Protein AF-A0A9D6XEG1-F1 (afdb_monomer_lite)

pLDDT: mean 77.35, std 17.51, range [43.06, 94.5]

Secondary structure (DSSP, 8-state):
--------------------HHHHHHHHHHHHHHHHHH-TTS-HHHHHHHHHHHHHHHHHTT--

Radius of gyration: 21.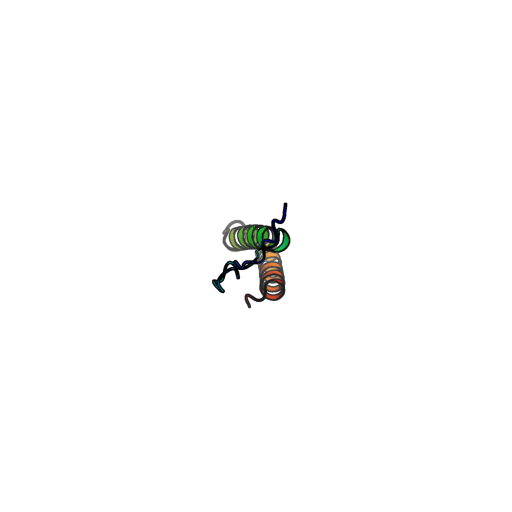23 Å; chains: 1; bounding box: 56×27×53 Å

Sequence (64 aa):
MAYTTKNDEASKPGDAPRYTCSDYRAEMLLASLRKRRSDPSTSDQDRKIAEMEIERLEREMGLS

Structure (mmCIF, N/CA/C/O backbone):
data_AF-A0A9D6XEG1-F1
#
_entry.id   AF-A0A9D6XEG1-F1
#
loop_
_atom_site.group_PDB
_atom_site.id
_atom_site.type_symbol
_atom_site.label_atom_id
_atom_site.label_alt_id
_atom_site.label_comp_id
_atom_site.label_asym_id
_atom_site.label_entity_id
_atom_site.label_seq_id
_atom_site.pdbx_PDB_ins_code
_atom_site.Cartn_x
_atom_site.Cartn_y
_atom_site.Cartn_z
_atom_site.occupancy
_atom_site.B_iso_or_equiv
_atom_site.auth_seq_id
_atom_site.auth_comp_id
_atom_site.auth_asym_id
_atom_site.auth_atom_id
_atom_site.pdbx_PDB_model_num
ATOM 1 N N . MET A 1 1 ? 48.307 -14.791 -37.313 1.00 43.06 1 MET A N 1
ATOM 2 C CA . MET A 1 1 ? 47.435 -15.686 -36.527 1.00 43.06 1 MET A CA 1
ATOM 3 C C . MET A 1 1 ? 46.091 -15.006 -36.387 1.00 43.06 1 MET A C 1
ATOM 5 O O . MET A 1 1 ? 46.019 -13.924 -35.823 1.00 43.06 1 MET A O 1
ATOM 9 N N . ALA A 1 2 ? 45.080 -15.589 -37.022 1.00 51.44 2 ALA A N 1
ATOM 10 C CA . ALA A 1 2 ? 43.692 -15.183 -36.908 1.00 51.44 2 ALA A CA 1
ATOM 11 C C . ALA A 1 2 ? 43.111 -15.742 -35.610 1.00 51.44 2 ALA A C 1
ATOM 13 O O . ALA A 1 2 ? 43.358 -16.907 -35.325 1.00 51.44 2 ALA A O 1
ATOM 14 N N . TYR A 1 3 ? 42.295 -14.950 -34.916 1.00 45.22 3 TYR A N 1
ATOM 15 C CA . TYR A 1 3 ? 41.093 -15.460 -34.261 1.00 45.22 3 TYR A CA 1
ATOM 16 C C . TYR A 1 3 ? 39.983 -14.427 -34.436 1.00 45.22 3 TYR A C 1
ATOM 18 O O . TYR A 1 3 ? 39.852 -13.464 -33.689 1.00 45.22 3 TYR A O 1
ATOM 26 N N . THR A 1 4 ? 39.210 -14.620 -35.498 1.00 67.94 4 THR A N 1
ATOM 27 C CA . THR A 1 4 ? 37.807 -14.224 -35.543 1.00 67.94 4 THR A CA 1
ATOM 28 C C . THR A 1 4 ? 37.022 -15.136 -34.610 1.00 67.94 4 THR A C 1
ATOM 30 O O . THR A 1 4 ? 37.024 -16.348 -34.813 1.00 67.94 4 THR A O 1
ATOM 33 N N . THR A 1 5 ? 36.280 -14.560 -33.674 1.00 58.19 5 THR A N 1
ATOM 34 C CA . THR A 1 5 ? 35.117 -15.207 -33.057 1.00 58.19 5 THR A CA 1
ATOM 35 C C . THR A 1 5 ? 33.908 -14.303 -33.261 1.00 58.19 5 THR A C 1
ATOM 37 O O . THR A 1 5 ? 33.617 -13.404 -32.481 1.00 58.19 5 THR A O 1
ATOM 40 N N . LYS A 1 6 ? 33.218 -14.542 -34.381 1.00 62.53 6 LYS A N 1
ATOM 41 C CA . LYS A 1 6 ? 31.754 -14.500 -34.388 1.00 62.53 6 LYS A CA 1
ATOM 42 C C . LYS A 1 6 ? 31.268 -15.708 -33.581 1.00 62.53 6 LYS A C 1
ATOM 44 O O . LYS A 1 6 ? 31.953 -16.730 -33.622 1.00 62.53 6 LYS A O 1
ATOM 49 N N . ASN A 1 7 ? 30.146 -15.543 -32.885 1.00 56.44 7 ASN A N 1
ATOM 50 C CA . ASN A 1 7 ? 29.149 -16.536 -32.444 1.00 56.44 7 ASN A CA 1
ATOM 51 C C . ASN A 1 7 ? 28.619 -16.073 -31.079 1.00 56.44 7 ASN A C 1
ATOM 53 O O . ASN A 1 7 ? 29.359 -16.003 -30.105 1.00 56.44 7 ASN A O 1
ATOM 57 N N . ASP A 1 8 ? 27.434 -15.470 -31.058 1.00 55.03 8 ASP A N 1
ATOM 58 C CA . ASP A 1 8 ? 26.157 -16.195 -30.950 1.00 55.03 8 ASP A CA 1
ATOM 59 C C . ASP A 1 8 ? 25.969 -16.756 -29.542 1.00 55.03 8 ASP A C 1
ATOM 61 O O . ASP A 1 8 ? 26.188 -17.935 -29.304 1.00 55.03 8 ASP A O 1
ATOM 65 N N . GLU A 1 9 ? 25.485 -15.914 -28.631 1.00 49.56 9 GLU A N 1
ATOM 66 C CA . GLU A 1 9 ? 24.502 -16.360 -27.646 1.00 49.56 9 GLU A CA 1
ATOM 67 C C . GLU A 1 9 ? 23.417 -15.289 -27.564 1.00 49.56 9 GLU A C 1
ATOM 69 O O . GLU A 1 9 ? 23.462 -14.341 -26.781 1.00 49.56 9 GLU A O 1
ATOM 74 N N . ALA A 1 10 ? 22.437 -15.427 -28.457 1.00 54.56 10 ALA A N 1
ATOM 75 C CA . ALA A 1 10 ? 21.123 -14.849 -28.270 1.00 54.56 10 ALA A CA 1
ATOM 76 C C . ALA A 1 10 ? 20.598 -15.319 -26.905 1.00 54.56 10 ALA A C 1
ATOM 78 O O . ALA A 1 10 ? 20.195 -16.474 -26.748 1.00 54.56 10 ALA A O 1
ATOM 79 N N . SER A 1 11 ? 20.639 -14.432 -25.908 1.00 47.12 11 SER A N 1
ATOM 80 C CA . SER A 1 11 ? 19.955 -14.644 -24.638 1.00 47.12 11 SER A CA 1
ATOM 81 C C . SER A 1 11 ? 18.499 -14.983 -24.940 1.00 47.12 11 SER A C 1
ATOM 83 O O . SER A 1 11 ? 17.766 -14.180 -25.517 1.00 47.12 11 SER A O 1
ATOM 85 N N . LYS A 1 12 ? 18.120 -16.217 -24.609 1.00 59.25 12 LYS A N 1
ATOM 86 C CA . LYS A 1 12 ? 16.780 -16.773 -24.804 1.00 59.25 12 LYS A CA 1
ATOM 87 C C . LYS A 1 12 ? 15.713 -15.801 -24.266 1.00 59.25 12 LYS A C 1
ATOM 89 O O . LYS A 1 12 ? 15.927 -15.224 -23.198 1.00 59.25 12 LYS A O 1
ATOM 94 N N . PRO A 1 13 ? 14.567 -15.629 -24.951 1.00 49.88 13 PRO A N 1
ATOM 95 C CA . PRO A 1 13 ? 13.469 -14.831 -24.427 1.00 49.88 13 PRO A CA 1
ATOM 96 C C . PRO A 1 13 ? 12.840 -15.616 -23.272 1.00 49.88 13 PRO A C 1
ATOM 98 O O . PRO A 1 13 ? 12.331 -16.718 -23.465 1.00 49.88 13 PRO A O 1
ATOM 101 N N . GLY A 1 14 ? 12.968 -15.090 -22.060 1.00 47.62 14 GLY A N 1
ATOM 102 C CA . GLY A 1 14 ? 12.542 -15.763 -20.837 1.00 47.62 14 GLY A CA 1
ATOM 103 C C . GLY A 1 14 ? 12.572 -14.814 -19.648 1.00 47.62 14 GLY A C 1
ATOM 104 O O . GLY A 1 14 ? 13.400 -14.968 -18.759 1.00 47.62 14 GLY A O 1
ATOM 105 N N . ASP A 1 15 ? 11.724 -13.788 -19.727 1.00 52.69 15 ASP A N 1
ATOM 106 C CA . ASP A 1 15 ? 11.021 -13.110 -18.628 1.00 52.69 15 ASP A CA 1
ATOM 107 C C . ASP A 1 15 ? 11.655 -13.142 -17.226 1.00 52.69 15 ASP A C 1
ATOM 109 O O . ASP A 1 15 ? 11.107 -13.710 -16.284 1.00 52.69 15 ASP A O 1
ATOM 113 N N . ALA A 1 16 ? 12.767 -12.437 -17.039 1.00 49.72 16 ALA A N 1
ATOM 114 C CA . ALA A 1 16 ? 13.010 -11.791 -15.754 1.00 49.72 16 ALA A CA 1
ATOM 115 C C . ALA A 1 16 ? 12.668 -10.311 -15.950 1.00 49.72 16 ALA A C 1
ATOM 117 O O . ALA A 1 16 ? 13.360 -9.654 -16.741 1.00 49.72 16 ALA A O 1
ATOM 118 N N . PRO A 1 17 ? 11.620 -9.764 -15.296 1.00 56.03 17 PRO A N 1
ATOM 119 C CA . PRO A 1 17 ? 11.388 -8.332 -15.336 1.00 56.03 17 PRO A CA 1
ATOM 120 C C . PRO A 1 17 ? 12.680 -7.679 -14.861 1.00 56.03 17 PRO A C 1
ATOM 122 O O . PRO A 1 17 ? 13.219 -8.036 -13.810 1.00 56.03 17 PRO A O 1
ATOM 125 N N . ARG A 1 18 ? 13.237 -6.782 -15.674 1.00 52.94 18 ARG A N 1
ATOM 126 C CA . ARG A 1 18 ? 14.366 -5.947 -15.269 1.00 52.94 18 ARG A CA 1
ATOM 127 C C . ARG A 1 18 ? 13.856 -5.014 -14.175 1.00 52.94 18 ARG A C 1
ATOM 129 O O . ARG A 1 18 ? 13.543 -3.870 -14.470 1.00 52.94 18 ARG A O 1
ATOM 136 N N . TYR A 1 19 ? 13.755 -5.514 -12.946 1.00 53.41 19 TYR A N 1
ATOM 137 C CA . TYR A 1 19 ? 13.474 -4.702 -11.776 1.00 53.41 19 TYR A CA 1
ATOM 138 C C . TYR A 1 19 ? 14.645 -3.745 -11.625 1.00 53.41 19 TYR A C 1
ATOM 140 O O . TYR A 1 19 ? 15.745 -4.099 -11.194 1.00 53.41 19 TYR A O 1
ATOM 148 N N . THR A 1 20 ? 14.434 -2.527 -12.087 1.00 61.00 20 THR A N 1
ATOM 149 C CA . THR A 1 20 ? 15.356 -1.435 -11.853 1.00 61.00 20 THR A CA 1
ATOM 150 C C . THR A 1 20 ? 15.371 -1.153 -10.348 1.00 61.00 20 THR A C 1
ATOM 152 O O . THR A 1 20 ? 14.402 -1.427 -9.641 1.00 61.00 20 THR A O 1
ATOM 155 N N . CYS A 1 21 ? 16.453 -0.587 -9.804 1.00 61.03 21 CYS A N 1
ATOM 156 C CA . CYS A 1 21 ? 16.483 -0.190 -8.386 1.00 61.03 21 CYS A CA 1
ATOM 157 C C . CYS A 1 21 ? 15.315 0.743 -7.988 1.00 61.03 21 CYS A C 1
ATOM 159 O O . CYS A 1 21 ? 15.021 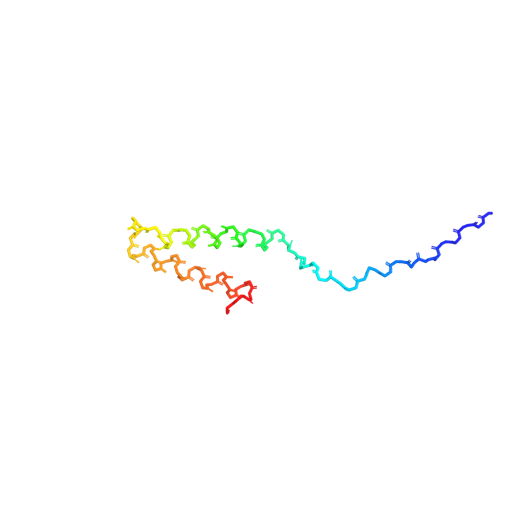0.873 -6.799 1.00 61.03 21 CYS A O 1
ATOM 161 N N . SER A 1 22 ? 14.672 1.407 -8.957 1.00 64.81 22 SER A N 1
ATOM 162 C CA . SER A 1 22 ? 13.417 2.152 -8.791 1.00 64.81 22 SER A CA 1
ATOM 163 C C . SER A 1 22 ? 12.253 1.246 -8.393 1.00 64.81 22 SER A C 1
ATOM 165 O O . SER A 1 22 ? 11.547 1.568 -7.442 1.00 64.81 22 SER A O 1
ATOM 167 N N . ASP A 1 23 ? 12.112 0.096 -9.047 1.00 75.75 23 ASP A N 1
ATOM 168 C CA . ASP A 1 23 ? 10.995 -0.828 -8.842 1.00 75.75 23 ASP A CA 1
ATOM 169 C C . ASP A 1 23 ? 11.090 -1.495 -7.468 1.00 75.75 23 ASP A C 1
ATOM 171 O O . ASP A 1 23 ? 10.127 -1.501 -6.708 1.00 75.75 23 ASP A O 1
ATOM 175 N N . TYR A 1 24 ? 12.293 -1.924 -7.069 1.00 82.38 24 TYR A N 1
ATOM 176 C CA . TYR A 1 24 ? 12.513 -2.483 -5.730 1.00 82.38 24 TYR A CA 1
ATOM 177 C C . TYR A 1 24 ? 12.190 -1.475 -4.615 1.00 82.38 24 TYR A C 1
ATOM 179 O O . TYR A 1 24 ? 11.595 -1.819 -3.593 1.00 82.38 24 TYR A O 1
ATOM 187 N N . ARG A 1 25 ? 12.559 -0.199 -4.789 1.00 84.81 25 ARG A N 1
ATOM 188 C CA . ARG A 1 25 ? 12.219 0.842 -3.806 1.00 84.81 25 ARG A CA 1
ATOM 189 C C . ARG A 1 25 ? 10.716 1.092 -3.744 1.00 84.81 25 ARG A C 1
ATOM 191 O O . ARG A 1 25 ? 10.195 1.258 -2.641 1.00 84.81 25 ARG A O 1
ATOM 198 N N . ALA A 1 26 ? 10.043 1.109 -4.892 1.00 88.69 26 ALA A N 1
ATOM 199 C CA . ALA A 1 26 ? 8.597 1.266 -4.965 1.00 88.69 26 ALA A CA 1
ATOM 200 C C . ALA A 1 26 ? 7.880 0.095 -4.274 1.00 88.69 26 ALA A C 1
ATOM 202 O O . ALA A 1 26 ? 6.998 0.324 -3.450 1.00 88.69 26 ALA A O 1
ATOM 203 N N . GLU A 1 27 ? 8.338 -1.141 -4.486 1.00 87.88 27 GLU A N 1
ATOM 204 C CA . GLU A 1 27 ? 7.825 -2.332 -3.800 1.00 87.88 27 GLU A CA 1
ATOM 205 C C . GLU A 1 27 ? 8.007 -2.264 -2.281 1.00 87.88 27 GLU A C 1
ATOM 207 O O . GLU A 1 27 ? 7.072 -2.543 -1.524 1.00 87.88 27 GLU A O 1
ATOM 212 N N . MET A 1 28 ? 9.188 -1.855 -1.809 1.00 91.50 28 MET A N 1
ATOM 213 C CA . MET A 1 28 ? 9.443 -1.702 -0.373 1.00 91.50 28 MET A CA 1
ATOM 214 C C . MET A 1 28 ? 8.563 -0.613 0.247 1.00 91.50 28 MET A C 1
ATOM 216 O O . MET A 1 28 ? 8.026 -0.786 1.347 1.00 91.50 28 MET A O 1
ATOM 220 N N . LEU A 1 29 ? 8.373 0.501 -0.464 1.00 91.00 29 LEU A N 1
ATOM 221 C CA . LEU A 1 29 ? 7.492 1.575 -0.025 1.00 91.00 29 LEU A CA 1
ATOM 222 C C . LEU A 1 29 ? 6.036 1.096 0.035 1.00 91.00 29 LEU A C 1
ATOM 224 O O . LEU A 1 29 ? 5.389 1.265 1.073 1.00 91.00 29 LEU A O 1
ATOM 228 N N . LEU A 1 30 ? 5.560 0.421 -1.012 1.00 92.38 30 LEU A N 1
ATOM 229 C CA . LEU A 1 30 ? 4.225 -0.168 -1.105 1.00 92.38 30 LEU A CA 1
ATOM 230 C C . LEU A 1 30 ? 3.963 -1.158 0.039 1.00 92.38 30 LEU A C 1
ATOM 232 O O . LEU A 1 30 ? 2.929 -1.081 0.706 1.00 92.38 30 LEU A O 1
ATOM 236 N N . ALA A 1 31 ? 4.922 -2.038 0.338 1.00 93.06 31 ALA A N 1
ATOM 237 C CA . ALA A 1 31 ? 4.833 -2.968 1.463 1.00 93.06 31 ALA A CA 1
ATOM 238 C C . ALA A 1 31 ? 4.701 -2.232 2.810 1.00 93.06 31 ALA A C 1
ATOM 240 O O . ALA A 1 31 ? 3.867 -2.596 3.645 1.00 93.06 31 ALA A O 1
ATOM 241 N N . SER A 1 32 ? 5.469 -1.156 3.013 1.00 92.94 32 SER A N 1
ATOM 242 C CA . SER A 1 32 ? 5.397 -0.346 4.237 1.00 92.94 32 SER A CA 1
ATOM 243 C C . SER A 1 32 ? 4.052 0.371 4.402 1.00 92.94 32 SER A C 1
ATOM 245 O O . SER A 1 32 ? 3.541 0.488 5.518 1.00 92.94 32 SER A O 1
ATOM 247 N N . LEU A 1 33 ? 3.472 0.860 3.302 1.00 93.12 33 LEU A N 1
ATOM 248 C CA . LEU A 1 33 ? 2.196 1.570 3.304 1.00 93.12 33 LEU A CA 1
ATOM 249 C C . LEU A 1 33 ? 1.044 0.604 3.557 1.00 93.12 33 LEU A C 1
ATOM 251 O O . LEU A 1 33 ? 0.182 0.888 4.384 1.00 93.12 33 LEU A O 1
ATOM 255 N N . ARG A 1 34 ? 1.073 -0.577 2.928 1.00 92.19 34 ARG A N 1
ATOM 256 C CA . ARG A 1 34 ? 0.096 -1.646 3.178 1.00 92.19 34 ARG A CA 1
ATOM 257 C C . ARG A 1 34 ? 0.110 -2.082 4.640 1.00 92.19 34 ARG A C 1
ATOM 259 O O . ARG A 1 34 ? -0.958 -2.202 5.236 1.00 92.19 34 ARG A O 1
ATOM 266 N N . LYS A 1 35 ? 1.300 -2.232 5.236 1.00 93.19 35 LYS A N 1
ATOM 267 C CA . LYS A 1 35 ? 1.448 -2.548 6.663 1.00 93.19 35 LYS A CA 1
ATOM 268 C C . LYS A 1 35 ? 0.818 -1.471 7.551 1.00 93.19 35 LYS A C 1
ATOM 270 O O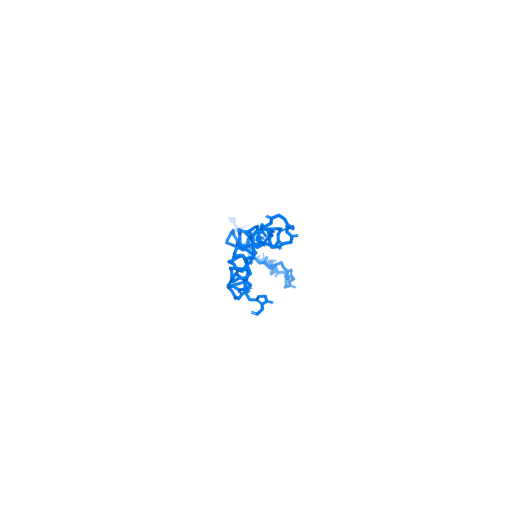 . LYS A 1 35 ? 0.047 -1.812 8.442 1.00 93.19 35 LYS A O 1
ATOM 275 N N . ARG A 1 36 ? 1.098 -0.191 7.279 1.00 89.50 36 ARG A N 1
ATOM 276 C CA . ARG A 1 36 ? 0.495 0.945 8.000 1.00 89.50 36 ARG A CA 1
ATOM 277 C C . ARG A 1 36 ? -1.026 0.973 7.854 1.00 89.50 36 ARG A C 1
ATOM 279 O O . ARG A 1 36 ? -1.727 1.079 8.848 1.00 89.50 36 ARG A O 1
ATOM 286 N N . ARG A 1 37 ? -1.552 0.780 6.641 1.00 90.88 37 ARG A N 1
ATOM 287 C CA . ARG A 1 37 ? -3.002 0.724 6.393 1.00 90.88 37 ARG A CA 1
ATOM 288 C C . ARG A 1 37 ? -3.688 -0.387 7.195 1.00 90.88 37 ARG A C 1
ATOM 290 O O . ARG A 1 37 ? -4.803 -0.194 7.667 1.00 90.88 37 ARG A O 1
ATOM 297 N N . SER A 1 38 ? -3.042 -1.549 7.313 1.00 89.50 38 SER A N 1
ATOM 298 C CA . SER A 1 38 ? -3.573 -2.704 8.049 1.00 89.50 38 SER A CA 1
ATOM 299 C C . SER A 1 38 ? -3.408 -2.622 9.566 1.00 89.50 38 SER A C 1
ATOM 301 O O . SER A 1 38 ? -3.964 -3.457 10.274 1.00 89.50 38 SER A O 1
ATOM 303 N N . ASP A 1 39 ? -2.627 -1.667 10.068 1.00 91.88 39 ASP A N 1
ATOM 304 C CA . ASP A 1 39 ? -2.380 -1.528 11.496 1.00 91.88 39 ASP A CA 1
ATOM 305 C C . ASP A 1 39 ? -3.614 -0.905 12.180 1.00 91.88 39 ASP A C 1
ATOM 307 O O . ASP A 1 39 ? -3.979 0.232 11.860 1.00 91.88 39 ASP A O 1
ATOM 311 N N . PRO A 1 40 ? -4.261 -1.611 13.129 1.00 87.94 40 PRO A N 1
ATOM 312 C CA . PRO A 1 40 ? -5.452 -1.115 13.816 1.00 87.94 40 PRO A CA 1
ATOM 313 C C . PRO A 1 40 ? -5.181 0.113 14.698 1.00 87.94 40 PRO A C 1
ATOM 315 O O . PRO A 1 40 ? -6.126 0.796 15.082 1.00 87.94 40 PRO A O 1
ATOM 318 N N . SER A 1 41 ? -3.917 0.411 15.017 1.00 91.88 41 SER A N 1
ATOM 319 C CA . SER A 1 41 ? -3.521 1.618 15.752 1.00 91.88 41 SER A CA 1
ATOM 320 C C . SER A 1 41 ? -3.353 2.855 14.860 1.00 91.88 41 SER A C 1
ATOM 322 O O . SER A 1 41 ? -3.216 3.967 15.371 1.00 91.88 41 SER A O 1
ATOM 324 N N . THR A 1 42 ? -3.395 2.690 13.533 1.00 89.69 42 THR A N 1
ATOM 325 C CA . THR A 1 42 ? -3.277 3.802 12.582 1.00 89.69 42 THR A CA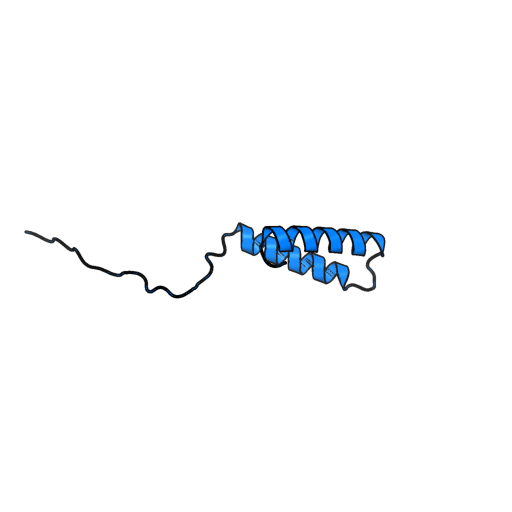 1
ATOM 326 C C . THR A 1 42 ? -4.579 4.593 12.515 1.00 89.69 42 THR A C 1
ATOM 328 O O . THR A 1 42 ? -5.660 4.024 12.319 1.00 89.69 42 THR A O 1
ATOM 331 N N . SER A 1 43 ? -4.470 5.918 12.638 1.00 92.25 43 SER A N 1
ATOM 332 C CA . SER A 1 43 ? -5.616 6.827 12.568 1.00 92.25 43 SER A CA 1
ATOM 333 C C . SER A 1 43 ? -6.333 6.725 11.217 1.00 92.25 43 SER A C 1
ATOM 335 O O . SER A 1 43 ? -5.729 6.390 10.197 1.00 92.25 43 SER A O 1
ATOM 337 N N . ASP A 1 44 ? -7.628 7.043 11.172 1.00 90.44 44 ASP A N 1
ATOM 338 C CA . ASP A 1 44 ? -8.385 7.007 9.912 1.00 90.44 44 ASP A CA 1
ATOM 339 C C . ASP A 1 44 ? -7.831 7.993 8.869 1.00 90.44 44 ASP A C 1
ATOM 341 O O . ASP A 1 44 ? -7.882 7.729 7.666 1.00 90.44 44 ASP A O 1
ATOM 345 N N . GLN A 1 45 ? -7.258 9.112 9.324 1.00 90.94 45 GLN A N 1
ATOM 346 C CA . GLN A 1 45 ? -6.591 10.081 8.460 1.00 90.94 45 GLN A CA 1
ATOM 347 C C . GLN A 1 45 ? -5.317 9.492 7.845 1.00 90.94 45 GLN A C 1
ATOM 349 O O . GLN A 1 45 ? -5.144 9.545 6.628 1.00 90.94 45 GLN A O 1
ATOM 354 N N . ASP A 1 46 ? -4.458 8.880 8.658 1.00 88.81 46 ASP A N 1
ATOM 355 C CA . ASP A 1 46 ? -3.222 8.253 8.180 1.00 88.81 46 ASP A CA 1
ATOM 356 C C . ASP A 1 46 ? -3.510 7.047 7.283 1.00 88.81 46 ASP A C 1
ATOM 358 O O . ASP A 1 46 ? -2.797 6.808 6.309 1.00 88.81 46 ASP A O 1
ATOM 362 N N . ARG A 1 47 ? -4.595 6.316 7.564 1.00 92.06 47 ARG A N 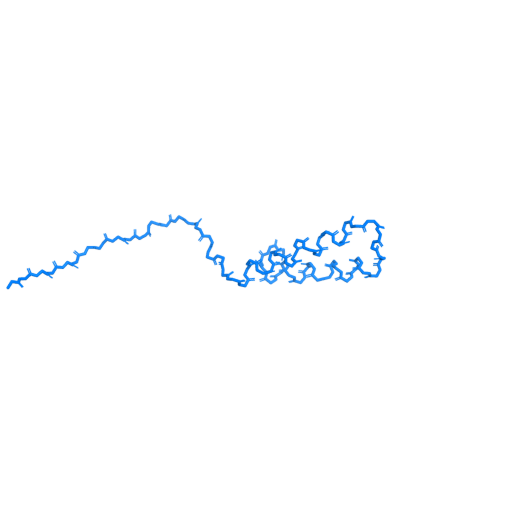1
ATOM 363 C CA . ARG A 1 47 ? -5.061 5.204 6.733 1.00 92.06 47 ARG A CA 1
ATOM 364 C C . ARG A 1 47 ? -5.463 5.689 5.345 1.00 92.06 47 ARG A C 1
ATOM 366 O O . ARG A 1 47 ? -5.016 5.103 4.364 1.00 92.06 47 ARG A O 1
ATOM 373 N N . LYS A 1 48 ? -6.220 6.790 5.260 1.00 93.00 48 LYS A N 1
ATOM 374 C CA . LYS A 1 48 ? -6.565 7.439 3.985 1.00 93.00 48 LYS A CA 1
ATOM 375 C C . LYS A 1 48 ? -5.334 7.922 3.226 1.00 93.00 48 LYS A C 1
ATOM 377 O O . LYS A 1 48 ? -5.243 7.701 2.024 1.00 93.00 48 LYS A O 1
ATOM 382 N N . ILE A 1 49 ? -4.385 8.558 3.913 1.00 93.06 49 ILE A N 1
ATOM 383 C CA . ILE A 1 49 ? -3.141 9.029 3.287 1.00 93.06 49 ILE A CA 1
ATOM 384 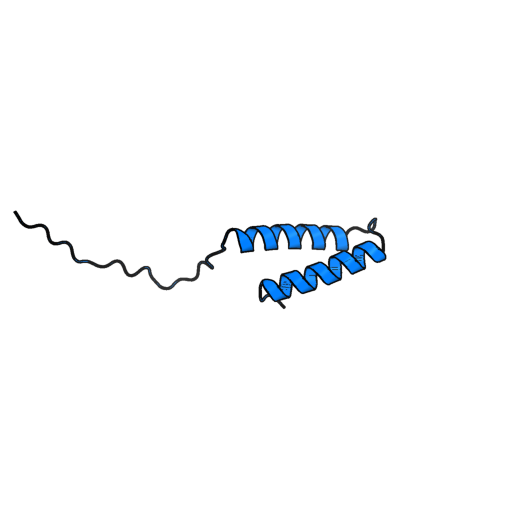C C . ILE A 1 49 ? -2.346 7.843 2.728 1.00 93.06 49 ILE A C 1
ATOM 386 O O . ILE A 1 49 ? -1.892 7.888 1.587 1.00 93.06 49 ILE A O 1
ATOM 390 N N . ALA A 1 50 ? -2.213 6.763 3.504 1.00 92.44 50 ALA A N 1
ATOM 391 C CA . ALA A 1 50 ? -1.541 5.551 3.055 1.00 92.44 50 ALA A CA 1
ATOM 392 C C . ALA A 1 50 ? -2.252 4.913 1.855 1.00 92.44 50 ALA A C 1
ATOM 394 O O . ALA A 1 50 ? -1.588 4.434 0.944 1.00 92.44 50 ALA A O 1
ATOM 395 N N . GLU A 1 51 ? -3.583 4.920 1.837 1.00 93.88 51 GLU A N 1
ATOM 396 C CA . GLU A 1 51 ? -4.393 4.366 0.753 1.00 93.88 51 GLU A CA 1
ATOM 397 C C . GLU A 1 51 ? -4.248 5.162 -0.553 1.00 93.88 51 GLU A C 1
ATOM 399 O O . GLU A 1 51 ? -3.998 4.562 -1.595 1.00 93.88 51 GLU A O 1
ATOM 404 N N . MET A 1 52 ? -4.278 6.498 -0.487 1.00 94.50 52 MET A N 1
ATOM 405 C CA . MET A 1 52 ? -4.012 7.361 -1.646 1.00 94.50 52 MET A CA 1
ATOM 406 C C . MET A 1 52 ? -2.606 7.145 -2.219 1.00 94.50 52 MET A C 1
ATOM 408 O O . MET A 1 52 ? -2.422 7.105 -3.435 1.00 94.50 52 MET A O 1
ATOM 412 N N . GLU A 1 53 ? -1.605 6.996 -1.350 1.00 93.56 53 GLU A N 1
ATOM 413 C CA . GLU A 1 53 ? -0.220 6.798 -1.778 1.00 93.56 53 GLU A CA 1
ATOM 414 C C . GLU A 1 53 ? 0.016 5.395 -2.358 1.00 93.56 53 GLU A C 1
ATOM 416 O O . GLU A 1 53 ? 0.761 5.251 -3.326 1.00 93.56 53 GLU A O 1
ATOM 421 N N . ILE A 1 54 ? -0.653 4.369 -1.815 1.00 93.56 54 ILE A N 1
ATOM 422 C CA . ILE A 1 54 ? -0.685 3.017 -2.396 1.00 93.56 54 ILE A CA 1
ATOM 423 C C . ILE A 1 54 ? -1.238 3.076 -3.818 1.00 93.56 54 ILE A C 1
ATOM 425 O O . ILE A 1 54 ? -0.603 2.550 -4.725 1.00 93.56 54 ILE A O 1
ATOM 429 N N . GLU A 1 55 ? -2.374 3.745 -4.022 1.00 93.75 55 GLU A N 1
ATOM 430 C CA . GLU A 1 55 ? -3.012 3.826 -5.337 1.00 93.75 55 GLU A CA 1
ATOM 431 C C . GLU A 1 55 ? -2.124 4.561 -6.356 1.00 93.75 55 GLU A C 1
ATOM 433 O O . GLU A 1 55 ? -1.984 4.125 -7.499 1.00 93.75 55 GLU A O 1
ATOM 438 N N . ARG A 1 56 ? -1.460 5.646 -5.934 1.00 92.81 56 ARG A N 1
ATOM 439 C CA . ARG A 1 56 ? -0.486 6.366 -6.769 1.00 92.81 56 ARG A CA 1
ATOM 440 C C . ARG A 1 56 ? 0.679 5.462 -7.183 1.00 92.81 56 ARG A C 1
ATOM 442 O O . ARG A 1 56 ? 1.008 5.403 -8.366 1.00 92.81 56 ARG A O 1
ATOM 449 N N . LEU A 1 57 ? 1.284 4.758 -6.225 1.00 89.94 57 LEU A N 1
ATOM 450 C CA . LEU A 1 57 ? 2.412 3.852 -6.468 1.00 89.94 57 LEU A CA 1
ATOM 451 C C . LEU A 1 57 ? 2.026 2.672 -7.359 1.00 89.94 57 LEU A C 1
ATOM 453 O O . LEU A 1 57 ? 2.776 2.325 -8.263 1.00 89.94 57 LEU A O 1
ATOM 457 N N . GLU A 1 58 ? 0.856 2.075 -7.141 1.00 89.00 58 GLU A N 1
ATOM 458 C CA . GLU A 1 58 ? 0.373 0.965 -7.963 1.00 89.00 58 GLU A CA 1
ATOM 459 C C . GLU A 1 58 ? 0.183 1.386 -9.425 1.00 89.00 58 GLU A C 1
ATOM 461 O O . GLU A 1 58 ? 0.595 0.645 -10.317 1.00 89.00 58 GLU A O 1
ATOM 466 N N . ARG A 1 59 ? -0.333 2.596 -9.683 1.00 88.62 59 ARG A N 1
ATOM 467 C CA . ARG A 1 59 ? -0.437 3.151 -11.044 1.00 88.62 59 ARG A CA 1
ATOM 468 C C . ARG A 1 59 ? 0.928 3.424 -11.672 1.00 88.62 59 ARG A C 1
ATOM 470 O O . ARG A 1 59 ? 1.134 3.107 -12.839 1.00 88.62 59 ARG A O 1
ATOM 477 N N . GLU A 1 60 ? 1.868 3.990 -10.914 1.00 86.19 60 GLU A N 1
ATOM 478 C CA . GLU A 1 60 ? 3.240 4.243 -11.391 1.00 86.19 60 GLU A CA 1
ATOM 479 C C . GLU A 1 60 ? 3.987 2.949 -11.732 1.00 86.19 60 GLU A C 1
ATOM 481 O O . GLU A 1 60 ? 4.793 2.929 -12.660 1.00 86.19 60 GLU A O 1
ATOM 486 N N . MET A 1 61 ? 3.679 1.864 -11.020 1.00 84.56 61 MET A N 1
ATOM 487 C CA . MET A 1 61 ? 4.218 0.526 -11.264 1.00 84.56 61 MET A CA 1
ATOM 488 C C . MET A 1 61 ? 3.431 -0.271 -12.321 1.00 84.56 61 MET A C 1
ATOM 490 O O . MET A 1 61 ? 3.853 -1.367 -12.684 1.00 84.56 61 MET A O 1
ATOM 494 N N . GLY A 1 62 ? 2.292 0.238 -12.805 1.00 84.12 62 GLY A N 1
ATOM 495 C CA . GLY A 1 62 ? 1.423 -0.463 -13.757 1.00 84.12 62 GLY A CA 1
ATOM 496 C C . GLY A 1 62 ? 0.711 -1.694 -13.177 1.00 84.12 62 GLY A C 1
ATOM 497 O O . GLY A 1 62 ? 0.429 -2.638 -13.911 1.00 84.12 62 GLY A O 1
ATOM 498 N N . LEU A 1 63 ? 0.457 -1.708 -11.866 1.00 76.88 63 LEU A N 1
ATOM 499 C CA . LEU A 1 63 ? -0.199 -2.806 -11.146 1.00 76.88 63 LEU A CA 1
ATOM 500 C C . LEU A 1 63 ? -1.729 -2.662 -11.051 1.00 76.88 63 LEU A C 1
ATOM 502 O O . LEU A 1 63 ? -2.395 -3.667 -10.800 1.00 76.88 63 LEU A O 1
ATOM 506 N N . SER A 1 64 ? -2.268 -1.445 -11.203 1.00 66.31 64 SER A N 1
ATOM 507 C CA . SER A 1 64 ? -3.686 -1.096 -10.997 1.00 66.31 64 SER A CA 1
ATOM 508 C C . SER A 1 64 ? -4.143 -0.025 -11.987 1.00 66.31 64 SER A C 1
ATOM 510 O O . SER A 1 64 ? -3.338 0.904 -12.241 1.00 66.31 64 SER A O 1
#

Foldseek 3Di:
DDDDDDDDDPPDPDDDPPCDPVNVVLVVLLVVLVVLLPDPPRDPVSNVVSVVVNVVSCVVVVND